Protein AF-D3D5N8-F1 (afdb_monomer_lite)

Radius of gyration: 25.01 Å; chains: 1; bounding box: 64×76×48 Å

Structure (mmCIF, N/CA/C/O backbone):
data_AF-D3D5N8-F1
#
_entry.id   AF-D3D5N8-F1
#
loop_
_atom_site.group_PDB
_atom_site.id
_atom_site.type_symbol
_atom_site.label_atom_id
_atom_site.label_alt_id
_atom_site.label_comp_id
_atom_site.label_asym_id
_atom_site.label_entity_id
_atom_site.label_seq_id
_atom_site.pdbx_PDB_ins_code
_atom_site.Cartn_x
_atom_site.Cartn_y
_atom_site.Cartn_z
_atom_site.occupancy
_atom_site.B_iso_or_equiv
_atom_site.auth_seq_id
_atom_site.auth_comp_id
_atom_site.auth_asym_id
_atom_site.auth_atom_id
_atom_site.pdbx_PDB_model_num
ATOM 1 N N . MET A 1 1 ? -49.445 28.621 10.883 1.00 38.97 1 MET A N 1
ATOM 2 C CA . MET A 1 1 ? -49.060 27.346 10.242 1.00 38.97 1 MET A CA 1
ATOM 3 C C 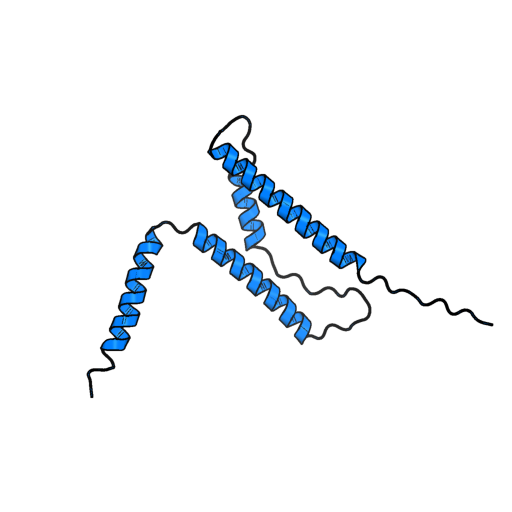. MET A 1 1 ? -47.553 27.372 10.089 1.00 38.97 1 MET A C 1
ATOM 5 O O . MET A 1 1 ? -47.048 28.231 9.385 1.00 38.97 1 MET A O 1
ATOM 9 N N . THR A 1 2 ? -46.845 26.553 10.861 1.00 46.75 2 THR A N 1
ATOM 10 C CA . THR A 1 2 ? -45.379 26.466 10.865 1.00 46.75 2 THR A CA 1
ATOM 11 C C . THR A 1 2 ? -44.950 25.360 9.907 1.00 46.75 2 THR A C 1
ATOM 13 O O . THR A 1 2 ? -45.201 24.190 10.189 1.00 46.75 2 THR A O 1
ATOM 16 N N . GLU A 1 3 ? -44.326 25.712 8.784 1.00 39.47 3 GLU A N 1
ATOM 17 C CA . GLU A 1 3 ? -43.609 24.742 7.953 1.00 39.47 3 GLU A CA 1
ATOM 18 C C . GLU A 1 3 ? -42.275 24.417 8.624 1.00 39.47 3 GLU A C 1
ATOM 20 O O . GLU A 1 3 ? -41.353 25.228 8.684 1.00 39.47 3 GLU A O 1
ATOM 25 N N . THR A 1 4 ? -42.197 23.217 9.189 1.00 45.34 4 THR A N 1
ATOM 26 C CA . THR A 1 4 ? -40.950 22.620 9.653 1.00 45.34 4 THR A CA 1
ATOM 27 C C . THR A 1 4 ? -40.270 21.963 8.458 1.00 45.34 4 THR A C 1
ATOM 29 O O . THR A 1 4 ? -40.632 20.859 8.058 1.00 45.34 4 THR A O 1
ATOM 32 N N . THR A 1 5 ? -39.281 22.634 7.875 1.00 49.41 5 THR A N 1
ATOM 33 C CA . THR A 1 5 ? -38.402 22.037 6.864 1.00 49.41 5 THR A CA 1
ATOM 34 C C . THR A 1 5 ? -37.504 20.986 7.532 1.00 49.41 5 THR A C 1
ATOM 36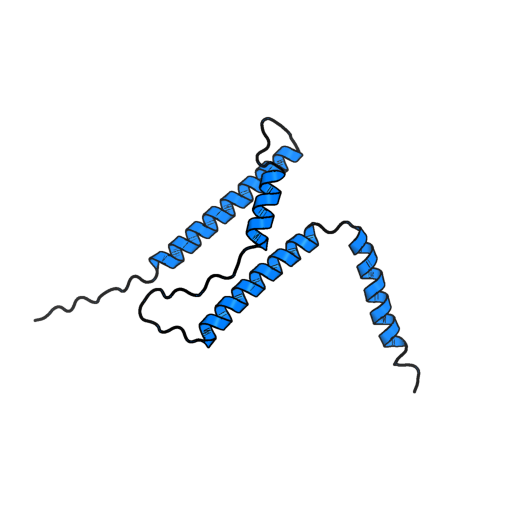 O O . THR A 1 5 ? -36.833 21.311 8.515 1.00 49.41 5 THR A O 1
ATOM 39 N N . PRO A 1 6 ? -37.446 19.731 7.048 1.00 48.81 6 PRO A N 1
ATOM 40 C CA . PRO A 1 6 ? -36.554 18.734 7.623 1.00 48.81 6 PRO A CA 1
ATOM 41 C C . PRO A 1 6 ? -35.095 19.029 7.246 1.00 48.81 6 PRO A C 1
ATOM 43 O O . PRO A 1 6 ? -34.733 19.106 6.072 1.00 48.81 6 PRO A O 1
ATOM 46 N N . SER A 1 7 ? -34.243 19.160 8.264 1.00 43.00 7 SER A N 1
ATOM 47 C CA . SER A 1 7 ? -32.786 19.224 8.128 1.00 43.00 7 SER A CA 1
ATOM 48 C C . SER A 1 7 ? -32.240 17.903 7.581 1.00 43.00 7 SER A C 1
ATOM 50 O O . SER A 1 7 ? -32.066 16.930 8.317 1.00 43.00 7 SER A O 1
ATOM 52 N N . VAL A 1 8 ? -31.931 17.875 6.284 1.00 48.62 8 VAL A N 1
ATOM 53 C CA . VAL A 1 8 ? -31.161 16.794 5.655 1.00 48.62 8 VAL A CA 1
ATOM 54 C C . VAL A 1 8 ? -29.732 16.855 6.188 1.00 48.62 8 VAL A C 1
ATOM 56 O O . VAL A 1 8 ? -28.944 17.731 5.832 1.00 48.62 8 VAL A O 1
ATOM 59 N N . THR A 1 9 ? -29.393 15.916 7.068 1.00 47.03 9 THR A N 1
ATOM 60 C CA . THR A 1 9 ? -28.035 15.786 7.598 1.00 47.03 9 THR A CA 1
ATOM 61 C C . THR A 1 9 ? -27.171 15.118 6.529 1.00 47.03 9 THR A C 1
ATOM 63 O O . THR A 1 9 ? -27.284 13.925 6.259 1.00 47.03 9 THR A O 1
ATOM 66 N N . ARG A 1 10 ? -26.323 15.912 5.873 1.00 50.88 10 ARG A N 1
ATOM 67 C CA . ARG A 1 10 ? -25.378 15.473 4.841 1.00 50.88 10 ARG A CA 1
ATOM 68 C C . ARG A 1 10 ? -24.174 14.781 5.491 1.00 50.88 10 ARG A C 1
ATOM 70 O O . ARG A 1 10 ? -23.140 15.410 5.663 1.00 50.88 10 ARG A O 1
ATOM 77 N N . VAL A 1 11 ? -24.309 13.506 5.853 1.00 54.34 11 VAL A N 1
ATOM 78 C CA . VAL A 1 11 ? -23.183 12.694 6.370 1.00 54.34 11 VAL A CA 1
ATOM 79 C C . VAL A 1 11 ? -22.411 11.988 5.238 1.00 54.34 11 VAL A C 1
ATOM 81 O O . VAL A 1 11 ? -21.230 11.721 5.379 1.00 54.34 11 VAL A O 1
ATOM 84 N N . GLY A 1 12 ? -23.002 11.798 4.051 1.00 49.91 12 GLY A N 1
ATOM 85 C CA . GLY A 1 12 ? -22.388 11.007 2.966 1.00 49.91 12 GLY A CA 1
ATOM 86 C C . GLY A 1 12 ? -21.320 11.685 2.090 1.00 49.91 12 GLY A C 1
ATOM 87 O O . GLY A 1 12 ? -20.796 11.047 1.191 1.00 49.91 12 GLY A O 1
ATOM 88 N N . ARG A 1 13 ? -20.984 12.972 2.278 1.00 52.50 13 ARG A N 1
ATOM 89 C CA . ARG A 1 13 ? -20.081 13.676 1.335 1.00 52.50 13 ARG A CA 1
ATOM 90 C C . ARG A 1 13 ? -18.588 13.430 1.596 1.00 52.50 13 ARG A C 1
ATOM 92 O O . ARG A 1 13 ? -17.820 13.508 0.644 1.00 52.50 13 ARG A O 1
ATOM 99 N N . SER A 1 14 ? -18.185 13.165 2.843 1.00 56.38 14 SER A N 1
ATOM 100 C CA . SER A 1 14 ? -16.767 12.972 3.203 1.00 56.38 14 SER A CA 1
ATOM 101 C C . SER A 1 14 ? -16.286 11.572 2.835 1.00 56.38 14 SER A C 1
ATOM 103 O O . SER A 1 14 ? -15.319 11.447 2.100 1.00 56.38 14 SER A O 1
ATOM 105 N N . ASP A 1 15 ? -17.024 10.532 3.227 1.00 57.22 15 ASP A N 1
ATOM 106 C CA . ASP A 1 15 ? -16.647 9.135 2.967 1.00 57.22 15 ASP A CA 1
ATOM 107 C C . ASP A 1 15 ? -16.677 8.781 1.472 1.00 57.22 15 ASP A C 1
ATOM 109 O O . ASP A 1 15 ? -15.877 7.977 0.994 1.00 57.22 15 ASP A O 1
ATOM 113 N N . ASP A 1 16 ? -17.593 9.375 0.700 1.00 56.34 16 ASP A N 1
ATOM 114 C CA . ASP A 1 16 ? -17.595 9.242 -0.760 1.00 56.34 16 ASP A CA 1
ATOM 115 C C . ASP A 1 16 ? -16.420 10.001 -1.388 1.00 56.34 16 ASP A C 1
ATOM 117 O O . ASP A 1 16 ? -15.804 9.495 -2.325 1.00 56.34 16 ASP A O 1
ATOM 121 N N . ALA A 1 17 ? -16.052 11.172 -0.857 1.00 61.03 17 ALA A N 1
ATOM 122 C CA . ALA A 1 17 ? -14.892 11.924 -1.328 1.00 61.03 17 ALA A CA 1
ATOM 123 C C . ALA A 1 17 ? -13.571 11.216 -0.989 1.00 61.03 17 ALA A C 1
ATOM 125 O O . ALA A 1 17 ? -12.735 11.063 -1.872 1.00 61.03 17 ALA A O 1
ATOM 126 N N . GLU A 1 18 ? -13.395 10.712 0.233 1.00 60.56 18 GLU A N 1
ATOM 127 C CA . GLU A 1 18 ? -12.213 9.949 0.656 1.00 60.56 18 GLU A CA 1
ATOM 128 C C . GLU A 1 18 ? -12.074 8.642 -0.122 1.00 60.56 18 GLU A C 1
ATOM 130 O O . GLU A 1 18 ? -10.986 8.314 -0.589 1.00 60.56 18 GLU A O 1
ATOM 135 N N . ARG A 1 19 ? -13.181 7.931 -0.360 1.00 67.81 19 ARG A N 1
ATOM 136 C CA . ARG A 1 19 ? -13.200 6.742 -1.221 1.00 67.81 19 ARG A CA 1
ATOM 137 C C . ARG A 1 19 ? -12.858 7.075 -2.670 1.00 67.81 19 ARG A C 1
ATOM 139 O O . ARG A 1 19 ? -12.172 6.292 -3.322 1.00 67.81 19 ARG A O 1
ATOM 146 N N . THR A 1 20 ? -13.277 8.240 -3.158 1.00 81.50 20 THR A N 1
ATOM 147 C CA . THR A 1 20 ? -12.931 8.724 -4.502 1.00 81.50 20 THR A CA 1
ATOM 148 C C . THR A 1 20 ? -11.457 9.121 -4.587 1.00 81.50 20 THR A C 1
ATOM 150 O O . THR A 1 20 ? -10.789 8.777 -5.557 1.00 81.50 20 THR A O 1
ATOM 153 N N . VAL A 1 21 ? -10.915 9.768 -3.553 1.00 85.31 21 VAL A N 1
ATOM 154 C CA . VAL A 1 21 ? -9.491 10.112 -3.452 1.00 85.31 21 VAL A CA 1
ATOM 155 C C . VAL A 1 21 ? -8.640 8.845 -3.366 1.00 85.31 21 VAL A C 1
ATOM 157 O O . VAL A 1 21 ? -7.694 8.701 -4.131 1.00 85.31 21 VAL A O 1
ATOM 160 N N . ALA A 1 22 ? -8.997 7.887 -2.508 1.00 84.12 22 ALA A N 1
ATOM 161 C CA . ALA A 1 22 ? -8.298 6.609 -2.396 1.00 84.12 22 ALA A CA 1
ATOM 162 C C . ALA A 1 22 ? -8.335 5.815 -3.711 1.00 84.12 22 ALA A C 1
ATOM 164 O O . ALA A 1 22 ? -7.318 5.253 -4.117 1.00 84.12 22 ALA A O 1
ATOM 165 N N . ALA A 1 23 ? -9.476 5.800 -4.409 1.00 89.44 23 ALA A N 1
ATOM 166 C CA . ALA A 1 23 ? -9.593 5.181 -5.726 1.00 89.44 23 ALA A CA 1
ATOM 167 C C . ALA A 1 23 ? -8.719 5.887 -6.774 1.00 89.44 23 ALA A C 1
ATOM 169 O O . ALA A 1 23 ? -8.030 5.212 -7.537 1.00 89.44 23 ALA A O 1
ATOM 170 N N . ALA A 1 24 ? -8.690 7.223 -6.776 1.00 92.31 24 ALA A N 1
ATOM 171 C CA . ALA A 1 24 ? -7.847 8.006 -7.675 1.00 92.31 24 ALA A CA 1
ATOM 172 C C . ALA A 1 24 ? -6.353 7.761 -7.416 1.00 92.31 24 ALA A C 1
ATOM 174 O O . ALA A 1 24 ? -5.609 7.488 -8.355 1.00 92.31 24 ALA A O 1
ATOM 175 N N . TYR A 1 25 ? -5.917 7.771 -6.152 1.00 91.56 25 TYR A N 1
ATOM 176 C CA . TYR A 1 25 ? -4.537 7.439 -5.791 1.00 91.56 25 TYR A CA 1
ATOM 177 C C . TYR A 1 25 ? -4.183 5.994 -6.143 1.00 91.56 25 TYR A C 1
ATOM 179 O O . TYR A 1 25 ? -3.088 5.746 -6.639 1.00 91.56 25 TYR A O 1
ATOM 187 N N . ARG A 1 26 ? -5.101 5.037 -5.947 1.00 91.81 26 ARG A N 1
ATOM 188 C CA . ARG A 1 26 ? -4.887 3.647 -6.372 1.00 91.81 26 ARG A CA 1
ATOM 189 C C . ARG A 1 26 ? -4.693 3.559 -7.886 1.00 91.81 26 ARG A C 1
ATOM 191 O O . ARG A 1 26 ? -3.745 2.917 -8.318 1.00 91.81 26 ARG A O 1
ATOM 198 N N . ALA A 1 27 ? -5.558 4.194 -8.674 1.00 94.25 27 ALA A N 1
ATOM 199 C CA . ALA A 1 27 ? -5.442 4.199 -10.132 1.00 94.25 27 ALA A CA 1
ATOM 200 C C . ALA A 1 27 ? -4.127 4.847 -10.595 1.00 94.25 27 ALA A C 1
ATOM 202 O O . ALA A 1 27 ? -3.437 4.293 -11.446 1.00 94.25 27 ALA A O 1
ATOM 203 N N . TYR A 1 28 ? -3.748 5.969 -9.979 1.00 93.38 28 TYR A N 1
ATOM 204 C CA . TYR A 1 28 ? -2.481 6.652 -10.235 1.00 93.38 28 TYR A CA 1
ATOM 205 C C . TYR A 1 28 ? -1.267 5.753 -9.960 1.00 93.38 28 TYR A C 1
ATOM 207 O O . TYR A 1 28 ? -0.404 5.616 -10.821 1.00 93.38 28 TYR A O 1
ATOM 215 N N . VAL A 1 29 ? -1.216 5.100 -8.792 1.00 94.12 29 VAL A N 1
ATOM 216 C CA . VAL A 1 29 ? -0.111 4.193 -8.437 1.00 94.12 29 VAL A CA 1
ATOM 217 C C . VAL A 1 29 ? -0.038 3.005 -9.395 1.00 94.12 29 VAL A C 1
ATOM 219 O O . VAL A 1 29 ? 1.053 2.662 -9.832 1.00 94.12 29 VAL A O 1
ATOM 222 N N . MET A 1 30 ? -1.176 2.400 -9.755 1.00 96.00 30 MET A N 1
ATOM 223 C CA . MET A 1 30 ? -1.198 1.291 -10.720 1.00 96.00 30 MET A CA 1
ATOM 224 C C . MET A 1 30 ? -0.687 1.723 -12.095 1.00 96.00 30 MET A C 1
ATOM 226 O O . MET A 1 30 ? 0.162 1.044 -12.654 1.00 96.00 30 MET A O 1
ATOM 230 N N . THR A 1 31 ? -1.124 2.887 -12.582 1.00 95.94 31 THR A N 1
ATOM 231 C CA . THR A 1 31 ? -0.668 3.432 -13.870 1.00 95.94 31 THR A CA 1
ATOM 232 C C . THR A 1 31 ? 0.846 3.664 -13.874 1.00 95.94 31 THR A C 1
ATOM 234 O O . THR A 1 31 ? 1.512 3.336 -14.848 1.00 95.94 31 THR A O 1
ATOM 237 N N . LEU A 1 32 ? 1.415 4.197 -12.784 1.00 94.94 32 LEU A N 1
ATOM 238 C CA . LEU A 1 32 ? 2.867 4.391 -12.678 1.00 94.94 32 LEU A CA 1
ATOM 239 C C . LEU A 1 32 ? 3.645 3.073 -12.687 1.00 94.94 32 LEU A C 1
ATOM 241 O O . LEU A 1 32 ? 4.693 2.997 -13.317 1.00 94.94 32 LEU A O 1
ATOM 245 N N . LEU A 1 33 ? 3.151 2.047 -11.988 1.00 94.31 33 LEU A N 1
ATOM 246 C CA . LEU A 1 33 ? 3.796 0.731 -11.970 1.00 94.31 33 LEU A CA 1
ATOM 247 C C . LEU A 1 33 ? 3.700 0.029 -13.331 1.00 94.31 33 LEU A C 1
ATOM 249 O O . LEU A 1 33 ? 4.634 -0.660 -13.720 1.00 94.31 33 LEU A O 1
ATOM 253 N N . GLU A 1 34 ? 2.594 0.212 -14.056 1.00 94.81 34 GLU A N 1
ATOM 254 C CA . GLU A 1 34 ? 2.440 -0.272 -15.433 1.00 94.81 34 GLU A CA 1
ATOM 255 C C . GLU A 1 34 ? 3.442 0.413 -16.372 1.00 94.81 34 GLU A C 1
ATOM 257 O O . GLU A 1 34 ? 4.151 -0.270 -17.102 1.00 94.81 34 GLU A O 1
ATOM 262 N N . GLN A 1 35 ? 3.578 1.740 -16.289 1.00 93.25 35 GLN A N 1
ATOM 263 C CA . GLN A 1 35 ? 4.566 2.495 -17.070 1.00 93.25 35 GLN A CA 1
ATOM 264 C C . GLN A 1 35 ? 6.007 2.079 -16.756 1.00 93.25 35 GLN A C 1
ATOM 266 O O . GLN A 1 35 ? 6.831 1.991 -17.662 1.00 93.25 35 GLN A O 1
ATOM 271 N N . ASP A 1 36 ? 6.327 1.837 -15.484 1.00 94.88 36 ASP A N 1
ATOM 272 C CA . ASP A 1 36 ? 7.659 1.374 -15.085 1.00 94.88 36 ASP A CA 1
ATOM 273 C C . ASP A 1 36 ? 7.956 -0.035 -15.625 1.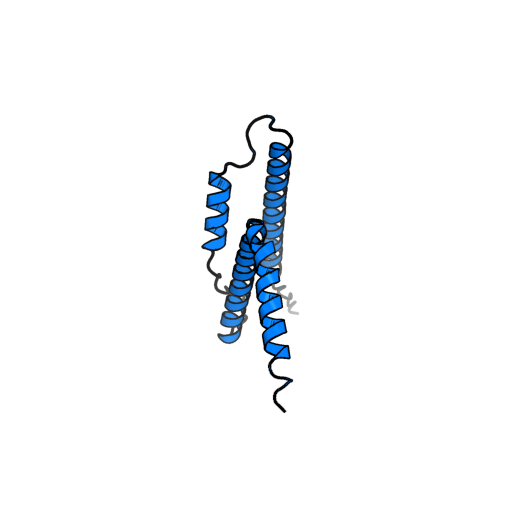00 94.88 36 ASP A C 1
ATOM 275 O O . ASP A 1 36 ? 9.038 -0.276 -16.153 1.00 94.88 36 ASP A O 1
ATOM 279 N N . ALA A 1 37 ? 6.966 -0.934 -15.604 1.00 92.81 37 ALA A N 1
ATOM 280 C CA . ALA A 1 37 ? 7.087 -2.257 -16.216 1.00 92.81 37 ALA A CA 1
ATOM 281 C C . ALA A 1 37 ? 7.251 -2.185 -17.747 1.00 92.81 37 ALA A C 1
ATOM 283 O O . ALA A 1 37 ? 8.054 -2.921 -18.317 1.00 92.81 37 ALA A O 1
ATOM 284 N N . GLU A 1 38 ? 6.535 -1.280 -18.421 1.00 93.81 38 GLU A N 1
ATOM 285 C CA . GLU A 1 38 ? 6.725 -1.018 -19.854 1.00 93.81 38 GLU A CA 1
ATOM 286 C C . GLU A 1 38 ? 8.130 -0.468 -20.150 1.00 93.81 38 GLU A C 1
ATOM 288 O O . GLU A 1 38 ? 8.741 -0.852 -21.150 1.00 93.81 38 GLU A O 1
ATOM 293 N N . TYR A 1 39 ? 8.670 0.393 -19.279 1.00 92.38 39 TYR A N 1
ATOM 294 C CA . TYR A 1 39 ? 10.031 0.922 -19.405 1.00 92.38 39 TYR A CA 1
ATOM 295 C C . TYR A 1 39 ? 11.096 -0.176 -19.269 1.00 92.38 39 TYR A C 1
ATOM 297 O O . TYR A 1 39 ? 12.072 -0.171 -20.021 1.00 92.38 39 TYR A O 1
ATOM 305 N N . ASP A 1 40 ? 10.900 -1.143 -18.367 1.00 91.19 40 ASP A N 1
ATOM 306 C CA . ASP A 1 40 ? 11.780 -2.313 -18.229 1.00 91.19 40 ASP A CA 1
ATOM 307 C C . ASP A 1 40 ? 11.847 -3.144 -19.525 1.00 91.19 40 ASP A C 1
ATOM 309 O O . ASP A 1 40 ? 12.912 -3.644 -19.899 1.00 91.19 40 ASP A O 1
ATOM 313 N N . GLU A 1 41 ? 10.725 -3.279 -20.238 1.00 93.19 41 GLU A N 1
ATOM 314 C CA . GLU A 1 41 ? 10.667 -3.976 -21.528 1.00 93.19 41 GLU A CA 1
ATOM 315 C C . GLU A 1 41 ? 11.228 -3.127 -22.680 1.00 93.19 41 GLU A C 1
ATOM 317 O O . GLU A 1 41 ? 11.865 -3.656 -23.600 1.00 93.19 41 GLU A O 1
ATOM 322 N N . ARG A 1 42 ? 11.000 -1.808 -22.641 1.00 93.25 42 ARG A N 1
ATOM 323 C CA . ARG A 1 42 ? 11.399 -0.856 -23.681 1.00 93.25 42 ARG A CA 1
ATOM 324 C C . ARG A 1 42 ? 11.900 0.461 -23.068 1.00 93.25 42 ARG A C 1
ATOM 326 O O . ARG A 1 42 ? 11.126 1.411 -22.936 1.00 93.25 42 ARG A O 1
ATOM 333 N N . PRO A 1 43 ? 13.209 0.568 -22.774 1.00 89.88 43 PRO A N 1
ATOM 334 C CA . PRO A 1 43 ? 13.764 1.730 -22.087 1.00 89.88 43 PRO A CA 1
ATOM 335 C C . PRO A 1 43 ? 13.956 2.903 -23.057 1.00 89.88 43 PRO A C 1
ATOM 337 O O . PRO A 1 43 ? 15.039 3.125 -23.604 1.00 89.88 43 PRO A O 1
ATOM 340 N N . GLU A 1 44 ? 12.883 3.654 -23.291 1.00 91.25 44 GLU A N 1
ATOM 341 C CA . GLU A 1 44 ? 12.878 4.878 -24.092 1.00 91.25 44 GLU A CA 1
ATOM 342 C C . GLU A 1 44 ? 12.578 6.095 -23.209 1.00 91.25 44 GLU A C 1
ATOM 344 O O . GLU A 1 44 ? 11.530 6.179 -22.577 1.00 91.25 44 GLU A O 1
ATOM 349 N N . GLY A 1 45 ? 13.495 7.069 -23.195 1.00 89.69 45 GLY A N 1
ATOM 350 C CA . GLY A 1 45 ? 13.369 8.278 -22.377 1.00 89.69 45 GLY A CA 1
ATOM 351 C C . GLY A 1 45 ? 13.796 8.085 -20.919 1.00 89.69 45 GLY A C 1
ATOM 352 O O . GLY A 1 45 ? 14.613 7.214 -20.603 1.00 89.69 45 GLY A O 1
ATOM 353 N N . ASP A 1 46 ? 13.267 8.942 -20.045 1.00 90.50 46 ASP A N 1
ATOM 354 C CA . ASP A 1 46 ? 13.535 8.899 -18.606 1.00 90.50 46 ASP A CA 1
ATOM 355 C C . ASP A 1 46 ? 12.677 7.820 -17.919 1.00 90.50 46 ASP A C 1
ATOM 357 O O . ASP A 1 46 ? 11.504 7.665 -18.272 1.00 90.50 46 ASP A O 1
ATOM 361 N N . PRO A 1 47 ? 13.223 7.093 -16.925 1.00 90.12 47 PRO A N 1
ATOM 362 C CA . PRO A 1 47 ? 12.462 6.097 -16.180 1.00 90.12 47 PRO A CA 1
ATOM 363 C C . PRO A 1 47 ? 11.303 6.755 -15.405 1.00 90.12 47 PRO A C 1
ATOM 365 O O . PRO A 1 47 ? 11.521 7.788 -14.759 1.00 90.12 47 PRO A O 1
ATOM 368 N N . PRO A 1 48 ? 10.093 6.163 -15.401 1.00 91.19 48 PRO A N 1
ATOM 369 C CA . PRO A 1 48 ? 8.949 6.696 -14.657 1.00 91.19 48 PRO A CA 1
ATOM 370 C C . PRO A 1 48 ? 9.183 6.753 -13.143 1.00 91.19 48 PRO A C 1
ATOM 372 O O . PRO A 1 48 ? 8.701 7.670 -12.473 1.00 91.19 48 PRO A O 1
ATOM 375 N N . LEU A 1 49 ? 9.926 5.783 -12.598 1.00 93.12 49 LEU A N 1
ATOM 376 C CA . LEU A 1 49 ? 10.280 5.708 -11.186 1.00 93.12 49 LEU A CA 1
ATOM 377 C C . LEU A 1 49 ? 11.771 5.422 -11.008 1.00 93.12 49 LEU A C 1
ATOM 379 O O . LEU A 1 49 ? 12.368 4.585 -11.679 1.00 93.12 49 LEU A O 1
ATOM 383 N N . LEU A 1 50 ? 12.391 6.090 -10.035 1.00 93.62 50 LEU A N 1
ATOM 384 C CA . LEU A 1 50 ? 13.748 5.755 -9.619 1.00 93.62 50 LEU A CA 1
ATOM 385 C C . LEU A 1 50 ? 13.715 4.698 -8.512 1.00 93.62 50 LEU A C 1
ATOM 387 O O . LEU A 1 50 ? 12.794 4.630 -7.697 1.00 93.62 50 LEU A O 1
ATOM 391 N N . VAL A 1 51 ? 14.804 3.942 -8.363 1.00 91.12 51 VAL A N 1
ATOM 392 C CA . VAL A 1 51 ? 14.975 3.002 -7.236 1.00 91.12 51 VAL A CA 1
ATOM 393 C C . VAL A 1 51 ? 14.809 3.701 -5.874 1.00 91.12 51 VAL A C 1
ATOM 395 O O . VAL A 1 51 ? 14.330 3.103 -4.908 1.00 91.12 51 VAL A O 1
ATOM 398 N N . SER A 1 52 ? 15.190 4.978 -5.766 1.00 94.19 52 SER A N 1
ATOM 399 C CA . SER A 1 52 ? 14.953 5.785 -4.564 1.00 94.19 52 SER A CA 1
ATOM 400 C C . SER A 1 52 ? 13.470 6.019 -4.281 1.00 94.19 52 SER A C 1
ATOM 402 O O . SER A 1 52 ? 13.084 6.028 -3.111 1.00 94.19 52 SER A O 1
ATOM 404 N N . ASP A 1 53 ? 12.640 6.170 -5.314 1.00 94.19 53 ASP A N 1
ATOM 405 C CA . ASP A 1 53 ? 11.195 6.350 -5.166 1.00 94.19 53 ASP A CA 1
ATOM 406 C C . ASP A 1 53 ? 10.535 5.076 -4.661 1.00 94.19 53 ASP A C 1
ATOM 408 O O . ASP A 1 53 ? 9.765 5.136 -3.702 1.00 94.19 53 ASP A O 1
ATOM 412 N N . TYR A 1 54 ? 10.941 3.921 -5.195 1.00 91.25 54 TYR A N 1
ATOM 413 C CA . TYR A 1 54 ? 10.529 2.616 -4.684 1.00 91.25 54 TYR A CA 1
ATOM 414 C C . TYR A 1 54 ? 10.844 2.452 -3.198 1.00 91.25 54 TYR A C 1
ATOM 416 O O . TYR A 1 54 ? 9.956 2.151 -2.400 1.00 91.25 54 TYR A O 1
ATOM 424 N N . ARG A 1 55 ? 12.096 2.704 -2.790 1.00 94.88 55 ARG A N 1
ATOM 425 C CA . ARG A 1 55 ? 12.495 2.609 -1.375 1.00 94.88 55 ARG A CA 1
ATOM 426 C C . ARG A 1 55 ? 11.665 3.541 -0.499 1.00 94.88 55 ARG A C 1
ATOM 428 O O . ARG A 1 55 ? 11.150 3.105 0.525 1.00 94.88 55 ARG A O 1
ATOM 435 N N . ARG A 1 56 ? 11.508 4.803 -0.907 1.00 95.25 56 ARG A N 1
ATOM 436 C CA . ARG A 1 56 ? 10.727 5.799 -0.163 1.00 95.25 56 ARG A CA 1
ATOM 437 C C . ARG A 1 56 ? 9.264 5.378 -0.012 1.00 95.25 56 ARG A C 1
ATOM 439 O O . ARG A 1 56 ? 8.724 5.495 1.083 1.00 95.25 56 ARG A O 1
ATOM 446 N N . ALA A 1 57 ? 8.640 4.873 -1.074 1.00 93.62 57 ALA A N 1
ATOM 447 C CA . ALA A 1 57 ? 7.257 4.405 -1.041 1.00 93.62 57 ALA A CA 1
ATOM 448 C C . ALA A 1 57 ? 7.080 3.199 -0.104 1.00 93.62 57 ALA A C 1
ATOM 450 O O . ALA A 1 57 ? 6.128 3.152 0.673 1.00 93.62 57 ALA A O 1
ATOM 451 N N . LEU A 1 58 ? 8.026 2.256 -0.127 1.00 93.31 58 LEU A N 1
ATOM 452 C CA . LEU A 1 58 ? 8.009 1.079 0.741 1.00 93.31 58 LEU A CA 1
ATOM 453 C C . LEU A 1 58 ? 8.183 1.448 2.215 1.00 93.31 58 LEU A C 1
ATOM 455 O O . LEU A 1 58 ? 7.430 0.950 3.047 1.00 93.31 58 LEU A O 1
ATOM 459 N N . PHE A 1 59 ? 9.114 2.350 2.541 1.00 94.88 59 PHE A N 1
ATOM 460 C CA . PHE A 1 59 ? 9.247 2.859 3.909 1.00 94.88 59 PHE A CA 1
ATOM 461 C C . PHE A 1 59 ? 7.973 3.573 4.364 1.00 94.88 59 PHE A C 1
ATOM 463 O O . PHE A 1 59 ? 7.433 3.223 5.406 1.00 94.88 59 PHE A O 1
ATOM 470 N N . ALA A 1 60 ? 7.417 4.476 3.548 1.00 93.25 60 ALA A N 1
ATOM 471 C CA . ALA A 1 60 ? 6.183 5.188 3.888 1.00 93.25 60 ALA A CA 1
ATOM 472 C C . ALA A 1 60 ? 4.990 4.250 4.157 1.00 93.25 60 ALA A C 1
ATOM 474 O O . ALA A 1 60 ? 4.133 4.556 4.986 1.00 93.25 60 ALA A O 1
ATOM 475 N N . LEU A 1 61 ? 4.928 3.114 3.458 1.00 90.62 61 LEU A N 1
ATOM 476 C CA . LEU A 1 61 ? 3.905 2.092 3.659 1.00 90.62 61 LEU A CA 1
ATOM 477 C C . LEU A 1 61 ? 4.139 1.274 4.937 1.00 90.62 61 LEU A C 1
ATOM 479 O O . LEU A 1 61 ? 3.197 1.046 5.691 1.00 90.62 61 LEU A O 1
ATOM 483 N N . LEU A 1 62 ? 5.375 0.828 5.175 1.00 90.56 62 LEU A N 1
ATOM 484 C CA . LEU A 1 62 ? 5.722 -0.031 6.314 1.00 90.56 62 LEU A CA 1
ATOM 485 C C . LEU A 1 62 ? 5.779 0.729 7.645 1.00 90.56 62 LEU A C 1
ATOM 487 O O . LEU A 1 62 ? 5.548 0.138 8.696 1.00 90.56 62 LEU A O 1
ATOM 491 N N . GLU A 1 63 ? 6.056 2.028 7.603 1.00 93.75 63 GLU A N 1
ATOM 492 C CA . GLU A 1 63 ? 6.053 2.923 8.765 1.00 93.75 63 GLU A CA 1
ATOM 493 C C . GLU A 1 63 ? 4.666 3.526 9.035 1.00 93.75 63 GLU A C 1
ATOM 495 O O . GLU A 1 63 ? 4.507 4.364 9.921 1.00 93.75 63 GLU A O 1
ATOM 500 N N . ARG A 1 64 ? 3.638 3.136 8.268 1.00 91.19 64 ARG A N 1
ATOM 501 C CA . ARG A 1 64 ? 2.296 3.689 8.430 1.00 91.19 64 ARG A CA 1
ATOM 502 C C . ARG A 1 64 ? 1.672 3.203 9.736 1.00 91.19 64 ARG A C 1
ATOM 504 O O . ARG A 1 64 ? 1.421 2.014 9.909 1.00 91.19 64 ARG A O 1
ATOM 511 N N . ASP A 1 65 ? 1.333 4.139 10.615 1.00 87.75 65 ASP A N 1
ATOM 512 C CA . ASP A 1 65 ? 0.559 3.839 11.816 1.00 87.75 65 ASP A CA 1
ATOM 513 C C . ASP A 1 65 ? -0.957 3.849 11.544 1.00 87.75 65 ASP A C 1
ATOM 515 O O . ASP A 1 65 ? -1.437 4.652 10.731 1.00 87.75 65 ASP A O 1
ATOM 519 N N . PRO A 1 66 ? -1.740 2.988 12.229 1.00 85.00 66 PRO A N 1
ATOM 520 C CA . PRO A 1 66 ? -3.195 3.072 12.217 1.00 85.00 66 PRO A CA 1
ATOM 521 C C . PRO A 1 66 ? -3.674 4.459 12.660 1.00 85.00 66 PRO A C 1
ATOM 523 O O . PRO A 1 66 ? -3.197 5.008 13.656 1.00 85.00 66 PRO A O 1
ATOM 526 N N . VAL A 1 67 ? -4.640 5.024 11.939 1.00 84.25 67 VAL A N 1
ATOM 527 C CA . VAL A 1 67 ? -5.197 6.342 12.257 1.00 84.25 67 VAL A CA 1
ATOM 528 C C . VAL A 1 67 ? -6.389 6.159 13.198 1.00 84.25 67 VAL A C 1
ATOM 530 O O . VAL A 1 67 ? -7.260 5.340 12.905 1.00 84.25 67 VAL A O 1
ATOM 533 N N . PRO A 1 68 ? -6.481 6.894 14.318 1.00 78.12 68 PRO A N 1
ATOM 534 C CA . PRO A 1 68 ? -7.642 6.812 15.198 1.00 78.12 68 PRO A CA 1
ATOM 535 C C . PRO A 1 68 ? -8.944 7.102 14.448 1.00 78.12 68 PRO A C 1
ATOM 537 O O . PRO A 1 68 ? -8.982 7.972 13.578 1.00 78.12 68 PRO A O 1
ATOM 540 N N . LEU A 1 69 ? -10.024 6.408 14.814 1.00 77.62 69 LEU A N 1
ATOM 541 C CA . LEU A 1 69 ? -11.349 6.706 14.277 1.00 77.62 69 LEU A CA 1
ATOM 542 C C . LEU A 1 69 ? -11.764 8.116 14.725 1.00 77.62 69 LEU A C 1
ATOM 544 O O . LEU A 1 69 ? -12.103 8.330 15.889 1.00 77.62 69 LEU A O 1
ATOM 548 N N . LEU A 1 70 ? -11.705 9.083 13.808 1.00 68.06 70 LEU A N 1
ATOM 549 C CA . LEU A 1 70 ? -12.185 10.442 14.041 1.00 68.06 70 LEU A CA 1
ATOM 550 C C . LEU A 1 70 ? -13.698 10.474 13.817 1.00 68.06 70 LEU A C 1
ATOM 552 O O . LEU A 1 70 ? -14.199 9.978 12.811 1.00 68.06 70 LEU A O 1
ATOM 556 N N . MET A 1 71 ? -14.447 11.046 14.758 1.00 67.75 71 MET A N 1
ATOM 557 C CA . MET A 1 71 ? -15.901 11.108 14.624 1.00 67.75 71 MET A CA 1
ATOM 558 C C . MET A 1 71 ? -16.315 12.141 13.573 1.00 67.75 71 MET A C 1
ATOM 560 O O . MET A 1 71 ? -16.019 13.328 13.714 1.00 67.75 71 MET A O 1
ATOM 564 N N . ALA A 1 72 ? -17.105 11.719 12.587 1.00 53.22 72 ALA A N 1
ATOM 565 C CA . ALA A 1 72 ? -17.901 12.618 11.761 1.00 53.22 72 ALA A CA 1
ATOM 566 C C . ALA A 1 72 ? -19.345 12.675 12.307 1.00 53.22 72 ALA A C 1
ATOM 568 O O . ALA A 1 72 ? -20.195 11.866 11.945 1.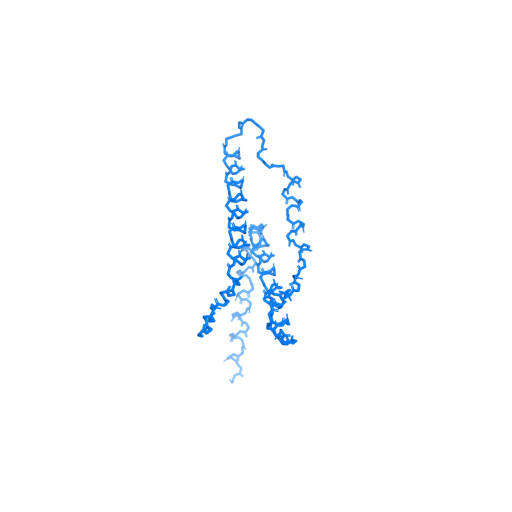00 53.22 72 ALA A O 1
ATOM 569 N N . GLY A 1 73 ? -19.648 13.625 13.203 1.00 60.66 73 GLY A N 1
ATOM 570 C CA . GLY A 1 73 ? -21.027 13.926 13.633 1.00 60.66 73 GLY A CA 1
ATOM 571 C C . GLY A 1 73 ? -21.391 13.579 15.088 1.00 60.66 73 GLY A C 1
ATOM 572 O O . GLY A 1 73 ? -20.567 13.700 15.986 1.00 60.66 73 GLY A O 1
ATOM 573 N N . ARG A 1 74 ? -22.675 13.247 15.331 1.00 56.03 74 ARG A N 1
ATOM 574 C CA . ARG A 1 74 ? -23.310 13.170 16.674 1.00 56.03 74 ARG A CA 1
ATOM 575 C C . ARG A 1 74 ? -23.280 11.790 17.359 1.00 56.03 74 ARG A C 1
ATOM 577 O O . ARG A 1 74 ? -23.809 11.670 18.461 1.00 56.03 74 ARG A O 1
ATOM 584 N N . GLY A 1 75 ? -22.738 10.751 16.725 1.00 64.44 75 GLY A N 1
ATOM 585 C CA . GLY A 1 75 ? -22.631 9.420 17.342 1.00 64.44 75 GLY A CA 1
ATOM 586 C C . GLY A 1 75 ? -21.476 9.363 18.339 1.00 64.44 75 GLY A C 1
ATOM 587 O O . GLY A 1 75 ? -20.453 9.981 18.083 1.00 64.44 75 GLY A O 1
ATOM 588 N N . VAL A 1 76 ? -21.627 8.649 19.459 1.00 73.44 76 VAL A N 1
ATOM 589 C CA . VAL A 1 76 ? -20.533 8.393 20.415 1.00 73.44 76 VAL A CA 1
ATOM 590 C C . VAL A 1 76 ? -19.852 7.084 20.017 1.00 73.44 76 VAL A C 1
ATOM 592 O O . VAL A 1 76 ? -20.488 6.038 20.089 1.00 73.44 76 VAL A O 1
ATOM 595 N N . VAL A 1 77 ? -18.580 7.135 19.611 1.00 77.19 77 VAL A N 1
ATOM 596 C CA . VAL A 1 77 ? -17.757 5.931 19.399 1.00 77.19 77 VAL A CA 1
ATOM 597 C C . VAL A 1 77 ? -17.424 5.321 20.756 1.00 77.19 77 VAL A C 1
ATOM 599 O O . VAL A 1 77 ? -16.839 5.975 21.623 1.00 77.19 77 VAL A O 1
ATOM 602 N N . THR A 1 78 ? -17.786 4.059 20.953 1.00 85.44 78 THR A N 1
ATOM 603 C CA . THR A 1 78 ? -17.413 3.318 22.157 1.00 85.44 78 THR A CA 1
ATOM 604 C C . THR A 1 78 ? -15.919 2.970 22.136 1.00 85.44 78 THR A C 1
ATOM 606 O O . THR A 1 78 ? -15.335 2.774 21.065 1.00 85.44 78 THR A O 1
ATOM 609 N N . PRO A 1 79 ? -15.272 2.799 23.305 1.00 83.62 79 PRO A N 1
ATOM 610 C CA . PRO A 1 79 ? -13.890 2.319 23.358 1.00 83.62 79 PRO A CA 1
ATOM 611 C C . PRO A 1 79 ? -13.680 0.995 22.603 1.00 83.62 79 PRO A C 1
ATOM 613 O O . PRO A 1 79 ? -12.636 0.796 21.985 1.00 83.62 79 PRO A O 1
ATOM 616 N N . GLY A 1 80 ? -14.682 0.107 22.610 1.00 87.44 80 GLY A N 1
ATOM 617 C CA . GLY A 1 80 ? -14.650 -1.159 21.874 1.00 87.44 80 GLY A CA 1
ATOM 618 C C . GLY A 1 80 ? -14.596 -0.973 20.357 1.00 87.44 80 GLY A C 1
ATOM 619 O O . GLY A 1 80 ? -13.779 -1.609 19.695 1.00 87.44 80 GLY A O 1
ATOM 620 N N . GLU A 1 81 ? -15.406 -0.067 19.808 1.00 87.25 81 GLU A N 1
ATOM 621 C CA . GLU A 1 81 ? -15.407 0.252 18.373 1.00 87.25 81 GLU A CA 1
ATOM 622 C C . GLU A 1 81 ? -14.096 0.909 17.935 1.00 87.25 81 GLU A C 1
ATOM 624 O O . GLU A 1 81 ? -13.533 0.529 16.909 1.00 87.25 81 GLU A O 1
ATOM 629 N N . ALA A 1 82 ? -13.563 1.835 18.738 1.00 86.50 82 ALA A N 1
ATOM 630 C CA . ALA A 1 82 ? -12.268 2.453 18.465 1.00 86.50 82 ALA A CA 1
ATOM 631 C C . ALA A 1 82 ? -11.137 1.409 18.430 1.00 86.50 82 ALA A C 1
ATOM 633 O O . ALA A 1 82 ? -10.312 1.419 17.514 1.00 86.50 82 ALA A O 1
ATOM 634 N N . MET A 1 83 ? -11.118 0.469 19.383 1.00 87.94 83 MET A N 1
ATOM 635 C CA . MET A 1 83 ? -10.139 -0.624 19.396 1.00 87.94 83 MET A CA 1
ATOM 636 C C . MET A 1 83 ? -10.297 -1.557 18.193 1.00 87.94 83 MET A C 1
ATOM 638 O O . MET A 1 83 ? -9.300 -1.901 17.559 1.00 87.94 83 MET A O 1
ATOM 642 N N . ALA A 1 84 ? -11.528 -1.944 17.850 1.00 90.19 84 ALA A N 1
ATOM 643 C CA . ALA A 1 84 ? -11.792 -2.811 16.704 1.00 90.19 84 ALA A CA 1
ATOM 644 C C . ALA A 1 84 ? -11.366 -2.153 15.380 1.00 90.19 84 ALA A C 1
ATOM 646 O O . ALA A 1 84 ? -10.758 -2.809 14.533 1.00 90.19 84 ALA A O 1
ATOM 647 N N . PHE A 1 85 ? -11.611 -0.849 15.222 1.00 89.31 85 PHE A N 1
ATOM 648 C CA . PHE A 1 85 ? -11.184 -0.083 14.051 1.00 89.31 85 PHE A CA 1
ATOM 649 C C . PHE A 1 85 ? -9.656 -0.040 13.909 1.00 89.31 85 PHE A C 1
ATOM 651 O O . PHE A 1 85 ? -9.114 -0.286 12.830 1.00 89.31 85 PHE A O 1
ATOM 658 N N . MET A 1 86 ? -8.943 0.220 15.008 1.00 91.31 86 MET A N 1
ATOM 659 C CA . MET A 1 86 ? -7.476 0.223 15.025 1.00 91.31 86 MET A CA 1
ATOM 660 C C . MET A 1 86 ? -6.897 -1.169 14.744 1.00 91.31 86 MET A C 1
ATOM 662 O O . MET A 1 86 ? -5.949 -1.298 13.968 1.00 91.31 86 MET A O 1
ATOM 666 N N . ALA A 1 87 ? -7.495 -2.219 15.316 1.00 92.12 87 ALA A N 1
ATOM 667 C CA . ALA A 1 87 ? -7.101 -3.602 15.061 1.00 92.12 87 ALA A CA 1
ATOM 668 C C . ALA A 1 87 ? -7.300 -3.994 13.587 1.00 92.12 87 ALA A C 1
ATOM 670 O O . ALA A 1 87 ? -6.419 -4.616 12.997 1.00 92.12 87 ALA A O 1
ATOM 671 N N . GLY A 1 88 ? -8.413 -3.581 12.970 1.00 92.38 88 GLY A N 1
ATOM 672 C CA . GLY A 1 88 ? -8.680 -3.814 11.549 1.00 92.38 88 GLY A CA 1
ATOM 673 C C . GLY A 1 88 ? -7.653 -3.144 10.632 1.00 92.38 88 GLY A C 1
ATOM 674 O O . GLY A 1 88 ? -7.129 -3.784 9.722 1.00 92.38 88 GLY A O 1
ATOM 675 N N . GLN A 1 89 ? -7.300 -1.884 10.907 1.00 93.00 89 GLN A N 1
ATOM 676 C CA . GLN A 1 89 ? -6.238 -1.186 10.173 1.00 93.00 89 GLN A CA 1
ATOM 677 C C . GLN A 1 89 ? -4.881 -1.875 10.328 1.00 93.00 89 GLN A C 1
ATOM 679 O O . GLN A 1 89 ? -4.167 -2.050 9.342 1.00 93.00 89 GLN A O 1
ATOM 684 N N . ARG A 1 90 ? -4.533 -2.305 11.548 1.00 93.31 90 ARG A N 1
ATOM 685 C CA . ARG A 1 90 ? -3.275 -3.015 11.795 1.00 93.31 90 ARG A CA 1
ATOM 686 C C . ARG A 1 90 ? -3.212 -4.330 11.022 1.00 93.31 90 ARG A C 1
ATOM 688 O O . ARG A 1 90 ? -2.234 -4.568 10.326 1.00 93.31 90 ARG A O 1
ATOM 695 N N . ALA A 1 91 ? -4.281 -5.124 11.067 1.00 94.81 91 ALA A N 1
ATOM 696 C CA . ALA A 1 91 ? -4.369 -6.375 10.322 1.00 94.81 91 ALA A CA 1
ATOM 697 C C . ALA A 1 91 ? -4.228 -6.161 8.803 1.00 94.81 91 ALA A C 1
ATOM 699 O O . ALA A 1 91 ? -3.584 -6.962 8.127 1.00 94.81 91 ALA A O 1
ATOM 700 N N . ALA A 1 92 ? -4.788 -5.073 8.263 1.00 91.94 92 ALA A N 1
ATOM 701 C CA . ALA A 1 92 ? -4.636 -4.727 6.851 1.00 91.94 92 ALA A CA 1
ATOM 702 C C . ALA A 1 92 ? -3.184 -4.358 6.491 1.00 91.94 92 ALA A C 1
ATOM 704 O O . ALA A 1 92 ? -2.671 -4.833 5.478 1.00 91.94 92 ALA A O 1
ATOM 705 N N . LEU A 1 93 ? -2.508 -3.557 7.321 1.00 92.50 93 LEU A N 1
ATOM 706 C CA . LEU A 1 93 ? -1.097 -3.203 7.126 1.00 92.50 93 LEU A CA 1
ATOM 707 C C . LEU A 1 93 ? -0.181 -4.434 7.218 1.00 92.50 93 LEU A C 1
ATOM 709 O O . LEU A 1 93 ? 0.680 -4.625 6.358 1.00 92.50 93 LEU A O 1
ATOM 713 N N . ASP A 1 94 ? -0.420 -5.313 8.194 1.00 93.25 94 ASP A N 1
ATOM 714 C CA . ASP A 1 94 ? 0.324 -6.566 8.351 1.00 93.25 94 ASP A CA 1
ATOM 715 C C . ASP A 1 94 ? 0.134 -7.483 7.127 1.00 93.25 94 ASP A C 1
ATOM 717 O O . ASP A 1 94 ? 1.099 -8.065 6.625 1.00 93.25 94 ASP A O 1
ATOM 721 N N . ALA A 1 95 ? -1.087 -7.577 6.588 1.00 93.38 95 ALA A N 1
ATOM 722 C CA . ALA A 1 95 ? -1.365 -8.354 5.379 1.00 93.38 95 ALA A CA 1
ATOM 723 C C . ALA A 1 95 ? -0.605 -7.821 4.152 1.00 93.38 95 ALA A C 1
ATOM 725 O O . ALA A 1 95 ? -0.076 -8.606 3.362 1.00 93.38 95 ALA A O 1
ATOM 726 N N . VAL A 1 96 ? -0.502 -6.496 4.006 1.00 92.00 96 VAL A N 1
ATOM 727 C CA . VAL A 1 96 ? 0.284 -5.868 2.934 1.00 92.00 96 VAL A CA 1
ATOM 728 C C . VAL A 1 96 ? 1.777 -6.161 3.098 1.00 92.00 96 VAL A C 1
ATOM 730 O O . VAL A 1 96 ? 2.430 -6.547 2.127 1.00 92.00 96 VAL A O 1
ATOM 733 N N . ALA A 1 97 ? 2.317 -6.057 4.315 1.00 90.94 97 ALA A N 1
ATOM 734 C CA . ALA A 1 97 ? 3.713 -6.397 4.591 1.00 90.94 97 ALA A CA 1
ATOM 735 C C . ALA A 1 97 ? 4.024 -7.869 4.261 1.00 90.94 97 ALA A C 1
ATOM 737 O O . ALA A 1 97 ? 5.062 -8.168 3.664 1.00 90.94 97 ALA A O 1
ATOM 738 N N . VAL A 1 98 ? 3.104 -8.789 4.581 1.00 90.31 98 VAL A N 1
ATOM 739 C CA . VAL A 1 98 ? 3.215 -10.204 4.192 1.00 90.31 98 VAL A CA 1
ATOM 740 C C . VAL A 1 98 ? 3.212 -10.360 2.673 1.00 90.31 98 VAL A C 1
ATOM 742 O O . VAL A 1 98 ? 4.086 -11.047 2.153 1.00 90.31 98 VAL A O 1
ATOM 745 N N . ALA A 1 99 ? 2.291 -9.710 1.956 1.00 91.88 99 ALA A N 1
ATOM 746 C CA . ALA A 1 99 ? 2.207 -9.804 0.497 1.00 91.88 99 ALA A CA 1
ATOM 747 C C . ALA A 1 99 ? 3.494 -9.319 -0.196 1.00 91.88 99 ALA A C 1
ATOM 749 O O . ALA A 1 99 ? 4.018 -10.006 -1.073 1.00 91.88 99 ALA A O 1
ATOM 750 N N . ILE A 1 100 ? 4.058 -8.190 0.249 1.00 89.62 100 ILE A N 1
ATOM 751 C CA . ILE A 1 100 ? 5.360 -7.686 -0.222 1.00 89.62 100 ILE A CA 1
ATOM 752 C C . ILE A 1 100 ? 6.459 -8.713 0.061 1.00 89.62 100 ILE A C 1
ATOM 754 O O . ILE A 1 100 ? 7.223 -9.097 -0.827 1.00 89.62 100 ILE A O 1
ATOM 758 N N . GLY A 1 101 ? 6.509 -9.200 1.302 1.00 88.19 101 GLY A N 1
ATOM 759 C CA . GLY A 1 101 ? 7.483 -10.193 1.730 1.00 88.19 101 GLY A CA 1
ATOM 760 C C . GLY A 1 101 ? 7.368 -11.525 0.989 1.00 88.19 101 GLY A C 1
ATOM 761 O O . GLY A 1 101 ? 8.365 -12.236 0.911 1.00 88.19 101 GLY A O 1
ATOM 762 N N . GLU A 1 102 ? 6.194 -11.886 0.461 1.00 87.88 102 GLU A N 1
ATOM 763 C CA . GLU A 1 102 ? 5.991 -13.053 -0.403 1.00 87.88 102 GLU A CA 1
ATOM 764 C C . GLU A 1 102 ? 6.415 -12.795 -1.852 1.00 87.88 102 GLU A C 1
ATOM 766 O O . GLU A 1 102 ? 7.064 -13.665 -2.435 1.00 87.88 102 GLU A O 1
ATOM 771 N N . ALA A 1 103 ? 6.126 -11.611 -2.399 1.00 87.31 103 ALA A N 1
ATOM 772 C CA . ALA A 1 103 ? 6.509 -11.223 -3.756 1.00 87.31 103 ALA A CA 1
ATOM 773 C C . ALA A 1 103 ? 8.034 -11.135 -3.940 1.00 87.31 103 ALA A C 1
ATOM 775 O O . ALA A 1 103 ? 8.563 -11.549 -4.966 1.00 87.31 103 ALA A O 1
ATOM 776 N N . TRP A 1 104 ? 8.761 -10.649 -2.931 1.00 84.00 104 TRP A N 1
ATOM 777 C CA . TRP A 1 104 ? 10.220 -10.495 -2.995 1.00 84.00 104 TRP A CA 1
ATOM 778 C C . TRP A 1 104 ? 11.013 -11.745 -2.642 1.00 84.00 104 TRP A C 1
ATOM 780 O O . TRP A 1 104 ? 12.246 -11.708 -2.655 1.00 84.00 104 TRP A O 1
ATOM 790 N N . ARG A 1 105 ? 10.356 -12.851 -2.272 1.00 77.50 105 ARG A N 1
ATOM 791 C CA . ARG A 1 105 ? 11.091 -14.063 -1.899 1.00 77.50 105 ARG A CA 1
ATOM 792 C C . ARG A 1 105 ? 11.955 -14.501 -3.079 1.00 77.50 105 ARG A C 1
ATOM 794 O O . ARG A 1 105 ? 11.408 -14.844 -4.124 1.00 77.50 105 ARG A O 1
ATOM 801 N N . PRO A 1 106 ? 13.282 -14.631 -2.906 1.00 60.78 106 PRO A N 1
ATOM 802 C CA . PRO A 1 106 ? 14.070 -15.403 -3.848 1.00 60.78 106 PRO A CA 1
ATOM 803 C C . PRO A 1 106 ? 13.507 -16.831 -3.877 1.00 60.78 106 PRO A C 1
ATOM 805 O O . PRO A 1 106 ? 13.073 -17.350 -2.839 1.00 60.78 106 PRO A O 1
ATOM 808 N N . GLY A 1 107 ? 13.581 -17.515 -5.022 1.00 56.78 107 GLY A N 1
ATOM 809 C CA . GLY A 1 107 ? 13.149 -18.917 -5.178 1.00 56.78 107 GLY A CA 1
ATOM 810 C C . GLY A 1 107 ? 13.716 -19.909 -4.137 1.00 56.78 107 GLY A C 1
ATOM 811 O O . GLY A 1 107 ? 13.233 -21.031 -4.010 1.00 56.78 107 GLY A O 1
ATOM 812 N N . LEU A 1 108 ? 14.678 -19.499 -3.304 1.00 51.72 108 LEU A N 1
ATOM 813 C CA . LEU A 1 108 ? 15.200 -20.223 -2.140 1.00 51.72 108 LEU A CA 1
ATOM 814 C C . LEU A 1 108 ? 14.159 -20.581 -1.052 1.00 51.72 108 LEU A C 1
ATOM 816 O O . LEU A 1 108 ? 14.383 -21.541 -0.310 1.00 51.72 108 LEU A O 1
ATOM 820 N N . LEU A 1 109 ? 13.002 -19.906 -0.955 1.00 50.69 109 LEU A N 1
ATOM 821 C CA . LEU A 1 109 ? 11.901 -20.356 -0.075 1.00 50.69 109 LEU A CA 1
ATOM 822 C C . LEU A 1 109 ? 10.944 -21.368 -0.731 1.00 50.69 109 LEU A C 1
ATOM 824 O O . LEU A 1 109 ? 10.276 -22.112 -0.003 1.00 50.69 109 LEU A O 1
ATOM 828 N N . ALA A 1 110 ? 10.943 -21.494 -2.063 1.00 51.59 110 ALA A N 1
ATOM 829 C CA . ALA A 1 110 ? 10.211 -22.558 -2.757 1.00 51.59 110 ALA A CA 1
ATOM 830 C C . ALA A 1 110 ? 10.778 -23.949 -2.396 1.00 51.59 110 ALA A C 1
ATOM 832 O O . ALA A 1 110 ? 10.023 -24.890 -2.164 1.00 51.59 110 ALA A O 1
ATOM 833 N N . GLY A 1 111 ? 12.099 -24.056 -2.196 1.00 45.00 111 GLY A N 1
ATOM 834 C CA . GLY A 1 111 ? 12.759 -25.284 -1.724 1.00 45.00 111 GLY A CA 1
ATOM 835 C C . GLY A 1 111 ? 12.638 -25.565 -0.215 1.00 45.00 111 GLY A C 1
ATOM 836 O O . GLY A 1 111 ? 12.877 -26.692 0.227 1.00 45.00 111 GLY A O 1
ATOM 837 N N . ARG A 1 112 ? 12.266 -24.576 0.614 1.00 51.69 112 ARG A N 1
ATOM 838 C CA . ARG A 1 112 ? 12.098 -24.762 2.071 1.00 51.69 112 ARG A CA 1
ATOM 839 C C . ARG A 1 112 ? 10.684 -25.212 2.454 1.00 51.69 112 ARG A C 1
ATOM 841 O O . ARG A 1 112 ? 10.580 -26.043 3.354 1.00 51.69 112 ARG A O 1
ATOM 848 N N . ARG A 1 113 ? 9.615 -24.781 1.761 1.00 51.44 113 ARG A N 1
ATOM 849 C CA . ARG A 1 113 ? 8.237 -25.279 2.012 1.00 51.44 113 ARG A CA 1
ATOM 850 C C . ARG A 1 113 ? 8.114 -26.807 1.827 1.00 51.44 113 ARG A C 1
ATOM 852 O O . ARG A 1 113 ? 7.429 -27.442 2.623 1.00 51.44 113 ARG A O 1
ATOM 859 N N . GLY A 1 114 ? 8.862 -27.415 0.899 1.00 48.47 114 GLY A N 1
ATOM 860 C CA . GLY A 1 114 ? 8.908 -28.880 0.738 1.00 48.47 114 GLY A CA 1
ATOM 861 C C . GLY A 1 114 ? 9.505 -29.631 1.939 1.00 48.47 114 GLY A C 1
ATOM 862 O O . GLY A 1 114 ? 9.065 -30.727 2.270 1.00 48.47 114 GLY A O 1
ATOM 863 N N . ARG A 1 115 ? 10.457 -29.022 2.659 1.00 51.81 115 ARG A N 1
ATOM 864 C CA . ARG A 1 115 ? 11.132 -29.646 3.813 1.00 51.81 115 ARG A CA 1
ATOM 865 C C . ARG A 1 115 ? 10.348 -29.505 5.122 1.00 51.81 115 ARG A C 1
ATOM 867 O O . ARG A 1 115 ? 10.384 -30.410 5.951 1.00 51.81 115 ARG A O 1
ATOM 874 N N . TRP A 1 116 ? 9.621 -28.400 5.297 1.00 51.00 116 TRP A N 1
ATOM 875 C CA . TRP A 1 116 ? 8.766 -28.177 6.471 1.00 51.00 116 TRP A CA 1
ATOM 876 C C . TRP A 1 116 ? 7.472 -29.002 6.417 1.00 51.00 116 TRP A C 1
ATOM 878 O O . TRP A 1 116 ? 7.042 -29.513 7.448 1.00 51.00 116 TRP A O 1
ATOM 888 N N . MET A 1 117 ? 6.899 -29.228 5.226 1.00 51.38 117 MET A N 1
ATOM 889 C CA . MET A 1 117 ? 5.741 -30.121 5.078 1.00 51.38 117 MET A CA 1
ATOM 890 C C . MET A 1 117 ? 6.100 -31.608 5.208 1.00 51.38 117 MET A C 1
ATOM 892 O O . MET A 1 117 ? 5.300 -32.365 5.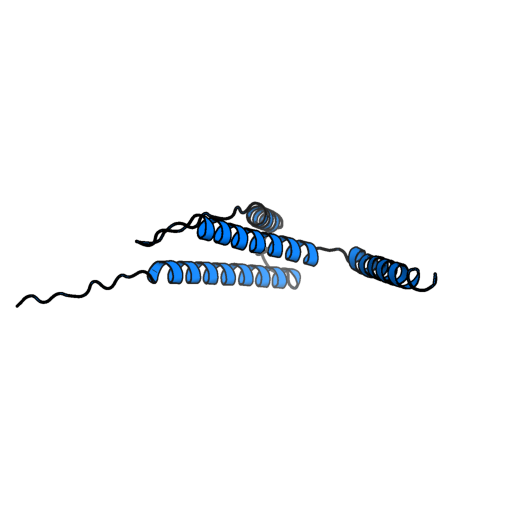749 1.00 51.38 117 MET A O 1
ATOM 896 N N . HIS A 1 118 ? 7.303 -32.033 4.798 1.00 49.78 118 HIS A N 1
ATOM 897 C CA . HIS A 1 118 ? 7.755 -33.413 5.023 1.00 49.78 118 HIS A CA 1
ATOM 898 C C . HIS A 1 118 ? 7.971 -33.715 6.514 1.00 49.78 118 HIS A C 1
ATOM 900 O O . HIS A 1 118 ? 7.595 -34.783 6.986 1.00 49.78 118 HIS A O 1
ATOM 906 N N . ARG A 1 119 ? 8.505 -32.747 7.273 1.00 49.69 119 ARG A N 1
ATOM 907 C CA . ARG A 1 119 ? 8.727 -32.877 8.721 1.00 49.69 119 ARG A CA 1
ATOM 908 C C . ARG A 1 119 ? 7.410 -32.992 9.503 1.00 49.69 119 ARG A C 1
ATOM 910 O O . ARG A 1 119 ? 7.250 -33.918 10.282 1.00 49.69 119 ARG A O 1
ATOM 917 N N . LEU A 1 120 ? 6.410 -32.164 9.186 1.00 50.00 120 LEU A N 1
ATOM 918 C CA . LEU A 1 120 ? 5.078 -32.217 9.820 1.00 50.00 120 LEU A CA 1
ATOM 919 C C . LEU A 1 120 ? 4.206 -33.417 9.384 1.00 50.00 120 LEU A C 1
ATOM 921 O O . LEU A 1 120 ? 3.117 -33.629 9.932 1.00 50.00 120 LEU A O 1
ATOM 925 N N . ARG A 1 121 ? 4.643 -34.181 8.372 1.00 52.59 121 ARG A N 1
ATOM 926 C CA . ARG A 1 121 ? 4.000 -35.431 7.934 1.00 52.59 121 ARG A CA 1
ATOM 927 C C . ARG A 1 121 ? 4.677 -36.662 8.541 1.00 52.59 121 ARG A C 1
ATOM 929 O O . ARG A 1 121 ? 3.965 -37.592 8.898 1.00 52.59 121 ARG A O 1
ATOM 936 N N . SER A 1 122 ? 6.000 -36.639 8.719 1.00 53.22 122 SER A N 1
ATOM 937 C CA . SER A 1 122 ? 6.734 -37.680 9.455 1.00 53.22 122 SER A CA 1
ATOM 938 C C . SER A 1 122 ? 6.386 -37.689 10.947 1.00 53.22 122 SER A C 1
ATOM 940 O O . SER A 1 122 ? 6.085 -38.753 11.476 1.00 53.22 122 SER A O 1
ATOM 942 N N . ASP A 1 123 ? 6.261 -36.522 11.590 1.00 51.00 123 ASP A N 1
ATOM 943 C CA . ASP A 1 123 ? 5.911 -36.442 13.024 1.00 51.00 123 ASP A CA 1
ATOM 944 C C . ASP A 1 123 ? 4.482 -36.948 13.334 1.00 51.00 123 ASP A C 1
ATOM 946 O O . ASP A 1 123 ? 4.161 -37.310 14.467 1.00 51.00 123 ASP A O 1
ATOM 950 N N . ARG A 1 124 ? 3.606 -37.016 12.320 1.00 52.47 124 ARG A N 1
ATOM 951 C CA . ARG A 1 124 ? 2.255 -37.597 12.437 1.00 52.47 124 ARG A CA 1
ATOM 952 C C . ARG A 1 124 ? 2.191 -39.096 12.152 1.00 52.47 124 ARG A C 1
ATOM 954 O O . ARG A 1 124 ? 1.180 -39.704 12.481 1.00 52.47 124 ARG A O 1
ATOM 961 N N . HIS A 1 125 ? 3.225 -39.680 11.549 1.00 51.47 125 HIS A N 1
ATOM 962 C CA . HIS A 1 125 ? 3.276 -41.120 11.293 1.00 51.47 125 HIS A CA 1
ATOM 963 C C . HIS A 1 125 ? 3.995 -41.892 12.408 1.00 51.47 125 HIS A C 1
ATOM 965 O O . HIS A 1 125 ? 3.611 -43.024 12.677 1.00 51.47 125 HIS A O 1
ATOM 971 N N . ASP A 1 126 ? 4.940 -41.267 13.121 1.00 51.19 126 ASP A N 1
ATOM 972 C CA . ASP A 1 126 ? 5.651 -41.896 14.251 1.00 51.19 126 ASP A CA 1
ATOM 973 C C . ASP A 1 126 ? 4.832 -41.970 15.552 1.00 51.19 126 ASP A C 1
ATOM 975 O O . ASP A 1 126 ? 5.184 -42.700 16.477 1.00 51.19 126 ASP A O 1
ATOM 979 N N . THR A 1 127 ? 3.719 -41.239 15.646 1.00 52.09 127 THR A N 1
ATOM 980 C CA . THR A 1 127 ? 2.822 -41.292 16.815 1.00 52.09 127 THR A CA 1
ATOM 981 C C . THR A 1 127 ? 1.715 -42.341 16.686 1.00 52.09 127 THR A C 1
ATOM 983 O O . THR A 1 127 ? 0.962 -42.537 17.636 1.00 52.09 127 THR A O 1
ATOM 986 N N . ALA A 1 128 ? 1.630 -43.043 15.549 1.00 53.56 128 ALA A N 1
ATOM 987 C CA . ALA A 1 128 ? 0.606 -44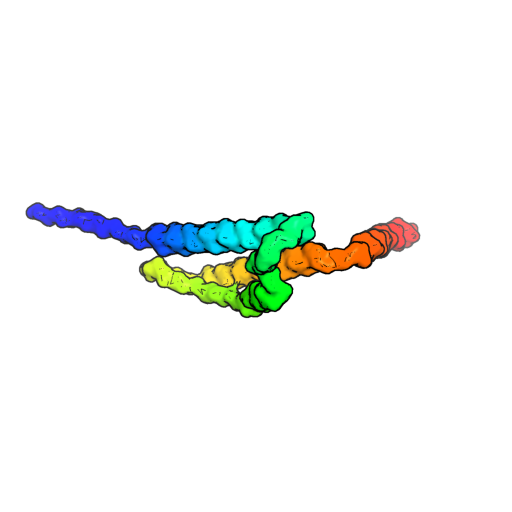.055 15.282 1.00 53.56 128 ALA A CA 1
ATOM 988 C C . ALA A 1 128 ? 1.107 -45.513 15.372 1.00 53.56 128 ALA A C 1
ATOM 990 O O . ALA A 1 128 ? 0.290 -46.418 15.242 1.00 53.56 128 ALA A O 1
ATOM 991 N N . ASP A 1 129 ? 2.404 -45.748 15.618 1.00 54.84 129 ASP A N 1
ATOM 992 C CA . ASP A 1 129 ? 3.021 -47.093 15.625 1.00 54.84 129 ASP A CA 1
ATOM 993 C C . ASP A 1 129 ? 3.710 -47.443 16.962 1.00 54.84 129 ASP A C 1
ATOM 995 O O . ASP A 1 129 ? 4.734 -48.122 17.024 1.00 54.84 129 ASP A O 1
ATOM 999 N N . LYS A 1 130 ? 3.163 -46.932 18.072 1.00 53.50 130 LYS A N 1
ATOM 1000 C CA . LYS A 1 130 ? 3.501 -47.379 19.437 1.00 53.50 130 LYS A CA 1
ATOM 1001 C C . LYS A 1 130 ? 2.241 -47.645 20.260 1.00 53.50 130 LYS A C 1
ATOM 1003 O O . LYS A 1 130 ? 2.064 -47.068 21.334 1.00 53.50 130 LYS A O 1
ATOM 1008 N N . GLY A 1 131 ? 1.366 -48.481 19.706 1.00 45.19 131 GLY A N 1
ATOM 1009 C CA . GLY A 1 131 ? 0.287 -49.164 20.423 1.00 45.19 131 GLY A CA 1
ATOM 1010 C C . GLY A 1 131 ? 0.658 -50.617 20.652 1.00 45.19 131 GLY A C 1
ATOM 1011 O O . GLY A 1 131 ? 1.091 -51.248 19.666 1.00 45.19 131 GLY A O 1
#

Secondary structure (DSSP, 8-state):
-----------HHHHHHHHHHHHHHHHHHHHHHHHHHHHHHS--SS-SS-HHHHHHHHHHHHTPPPPP----SS----HHHHHHHHHHHHHHHHHHHHHHHHHT--GGGHHHHHHHHHHHHHTTTTTSS--

pLDDT: mean 75.62, std 19.07, range [38.97, 96.0]

Sequence (131 aa):
MTETTPSVTRVGRSDDAERTVAAAYRAYVMTLLEQDAEYDERPEGDPPLLVSDYRRALFALLERDPVPLLMAGRGVVTPGEAMAFMAGQRAALDAVAVAIGEAWRPGLLAGRRGRWMHRLRSDRHDTADKG

Foldseek 3Di:
DDDDDDDDDPLPPPVVVVVVVVVVVVVVVVVLVVQQVVCVVPVDDDRSDDPVRVVVVVCCLLVDAQDFDDDDDDDDQDPVNRVVSRVVVVVVSVVVVVVVVVVPDDCVVVVVVVVVVVVVVVVVVVVVPPD